Protein AF-W1YHN2-F1 (afdb_monomer)

Secondary structure (DSSP, 8-state):
--HHHHHHHHHHHHT-TTTS-HHHHT--HHHHHHHHHHHHHHHHHHHH-

Organism: NCBI:txid408170

pLDDT: mean 96.2, std 3.73, range [75.88, 98.62]

Mean predicted aligned error: 3.09 Å

Solvent-accessible surface area (backbone atoms only — not comparable to full-atom values): 2969 Å² total; per-residue (Å²): 132,56,75,64,56,53,49,51,55,50,52,52,53,39,61,32,91,87,82,22,42,69,70,61,70,71,55,45,76,78,71,46,45,66,58,55,52,52,52,50,51,52,53,52,50,65,70,73,106

Nearest PDB struct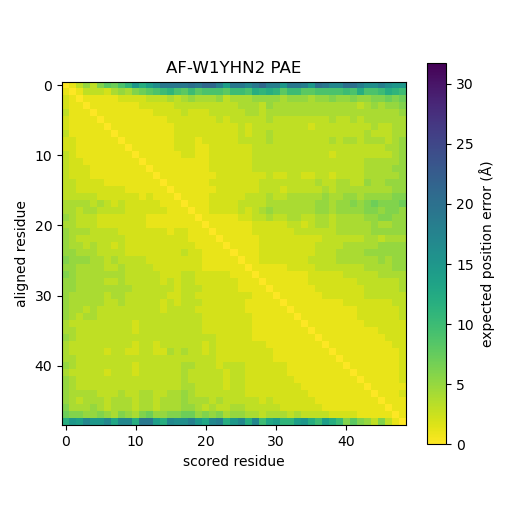ures (foldseek):
  7yh5-assembly1_A  TM=7.105E-01  e=1.030E-01  Mycobacter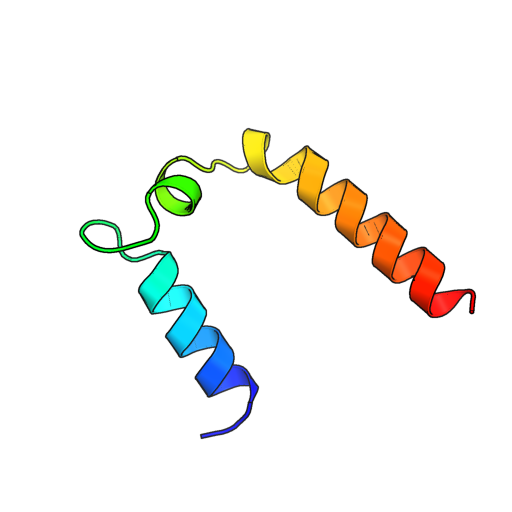ium tuberculosis

Foldseek 3Di:
DDPVVVVVVVVCQQCPCPRHPPVNNPDDCVNCVVVVVVVVVVVVVVVVD

Sequence (49 aa):
MNQIDRLLTIMQRLRDPENGCPWDKEQTFATIAPYTLEETYEVLDAIAR

InterPro domains:
  IPR011551 NTP pyrophosphohydrolase MazG [PTHR30522] (2-48)

Radius of gyration: 14.02 Å; Cα contacts (8 Å, |Δi|>4): 15; chains: 1; bounding box: 27×27×33 Å

Structure (mmCIF, N/CA/C/O backbone):
data_AF-W1YHN2-F1
#
_entry.id   AF-W1YHN2-F1
#
loop_
_atom_site.group_PDB
_atom_site.id
_atom_site.type_symbol
_atom_site.label_atom_id
_atom_site.label_alt_id
_atom_site.label_comp_id
_atom_site.label_asym_id
_atom_site.label_entity_id
_atom_site.label_seq_id
_atom_site.pdbx_PDB_ins_code
_atom_site.Cartn_x
_atom_site.Cartn_y
_atom_site.Cartn_z
_atom_site.occupancy
_atom_site.B_iso_or_equiv
_atom_site.auth_seq_id
_atom_site.auth_comp_id
_atom_site.auth_asym_id
_atom_site.auth_atom_id
_atom_site.pdbx_PDB_model_num
ATOM 1 N N . MET A 1 1 ? -19.732 -13.847 3.094 1.00 75.88 1 MET A N 1
ATOM 2 C CA . MET A 1 1 ? -18.612 -12.891 3.143 1.00 75.88 1 MET A CA 1
ATOM 3 C C . MET A 1 1 ? -17.512 -13.448 2.260 1.00 75.88 1 MET A C 1
ATOM 5 O O . MET A 1 1 ? -17.032 -14.542 2.537 1.00 75.88 1 MET A O 1
ATOM 9 N N . ASN A 1 2 ? -17.232 -12.793 1.137 1.00 95.12 2 ASN A N 1
ATOM 10 C CA . ASN A 1 2 ? -16.190 -13.220 0.204 1.00 95.12 2 ASN A CA 1
ATOM 11 C C . ASN A 1 2 ? -14.806 -12.731 0.689 1.00 95.12 2 ASN A C 1
ATOM 13 O O . ASN A 1 2 ? -14.690 -12.038 1.703 1.00 95.12 2 ASN A O 1
ATOM 17 N N . GLN A 1 3 ? -13.737 -13.120 -0.008 1.00 97.44 3 GLN A N 1
ATOM 18 C CA . GLN A 1 3 ? -12.371 -12.761 0.393 1.00 97.44 3 GLN A CA 1
ATOM 19 C C . GLN A 1 3 ? -12.114 -11.245 0.357 1.00 97.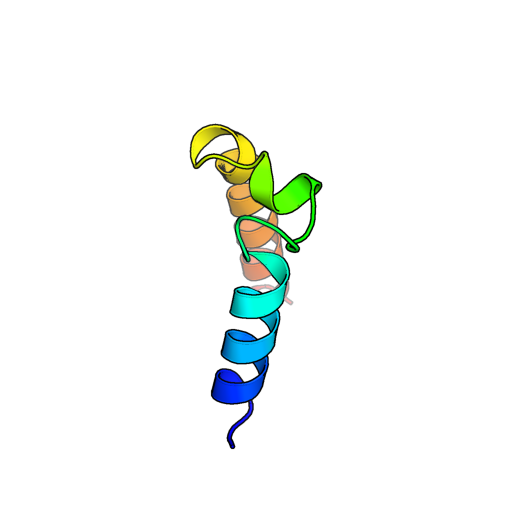44 3 GLN A C 1
ATOM 21 O O . GLN A 1 3 ? -11.387 -10.733 1.209 1.00 97.44 3 GLN A O 1
ATOM 26 N N . ILE A 1 4 ? -12.752 -10.526 -0.569 1.00 97.69 4 ILE A N 1
ATOM 27 C CA . ILE A 1 4 ? -12.656 -9.068 -0.679 1.00 97.69 4 ILE A CA 1
ATOM 28 C C . ILE A 1 4 ? -13.356 -8.390 0.498 1.00 97.69 4 ILE A C 1
ATOM 30 O O . ILE A 1 4 ? -12.778 -7.492 1.099 1.00 97.69 4 ILE A O 1
ATOM 34 N N . ASP A 1 5 ? -14.530 -8.864 0.915 1.00 97.94 5 ASP A N 1
ATOM 35 C CA . ASP A 1 5 ? -15.229 -8.322 2.088 1.00 97.94 5 ASP A CA 1
ATOM 36 C C . ASP A 1 5 ? -14.359 -8.435 3.354 1.00 97.94 5 ASP A C 1
ATOM 38 O O . ASP A 1 5 ? -14.302 -7.523 4.185 1.00 97.94 5 ASP A O 1
ATOM 42 N N . ARG A 1 6 ? -13.626 -9.552 3.495 1.00 97.50 6 ARG A N 1
ATOM 43 C CA . ARG A 1 6 ? -12.663 -9.745 4.589 1.00 97.50 6 ARG A CA 1
ATOM 44 C C . ARG A 1 6 ? -11.498 -8.758 4.496 1.00 97.50 6 ARG A C 1
ATOM 46 O O . ARG A 1 6 ? -11.123 -8.195 5.522 1.00 97.50 6 ARG A O 1
ATOM 53 N N . LEU A 1 7 ? -10.939 -8.544 3.304 1.00 97.81 7 LEU A N 1
ATOM 54 C CA . LEU A 1 7 ? -9.871 -7.565 3.088 1.00 97.81 7 LEU A CA 1
ATOM 55 C C . LEU A 1 7 ? -10.335 -6.147 3.445 1.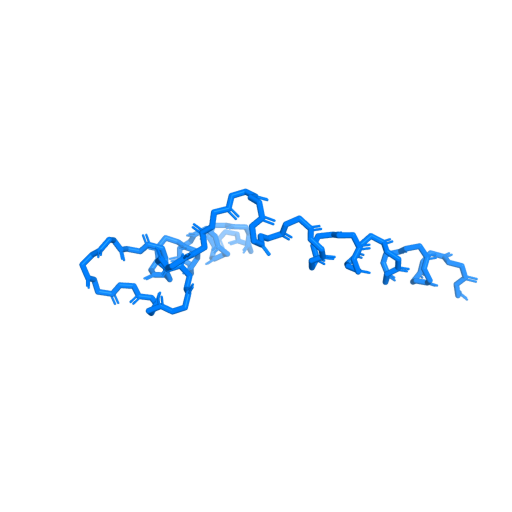00 97.81 7 LEU A C 1
ATOM 57 O O . LEU A 1 7 ? -9.659 -5.466 4.209 1.00 97.81 7 LEU A O 1
ATOM 61 N N . LEU A 1 8 ? -11.513 -5.737 2.971 1.00 97.75 8 LEU A N 1
ATOM 62 C CA . LEU A 1 8 ? -12.093 -4.429 3.279 1.00 97.75 8 LEU A CA 1
ATOM 63 C C . LEU A 1 8 ? -12.279 -4.235 4.787 1.00 97.75 8 LEU A C 1
ATOM 65 O O . LEU A 1 8 ? -11.914 -3.190 5.318 1.00 97.75 8 LEU A O 1
ATOM 69 N N . THR A 1 9 ? -12.757 -5.266 5.492 1.00 97.81 9 THR A N 1
ATOM 70 C CA . THR A 1 9 ? -12.894 -5.234 6.959 1.00 97.81 9 THR A CA 1
ATOM 71 C C . THR A 1 9 ? -11.546 -5.011 7.655 1.00 97.81 9 THR A C 1
ATOM 73 O O . THR A 1 9 ? -11.450 -4.238 8.607 1.00 97.81 9 THR A O 1
ATOM 76 N N . ILE A 1 10 ? -10.484 -5.670 7.180 1.00 96.56 10 ILE A N 1
ATOM 77 C CA . ILE A 1 10 ? -9.129 -5.503 7.724 1.00 96.56 10 ILE A CA 1
ATOM 78 C C . ILE A 1 10 ? -8.610 -4.090 7.445 1.00 96.56 10 ILE A C 1
ATOM 80 O O . ILE A 1 10 ? -8.140 -3.425 8.366 1.00 96.56 10 ILE A O 1
ATOM 84 N N . MET A 1 11 ? -8.732 -3.613 6.204 1.00 96.25 11 MET A N 1
ATOM 85 C CA . MET A 1 11 ? -8.287 -2.274 5.814 1.00 96.25 11 MET A CA 1
ATOM 86 C C . MET A 1 11 ? -9.001 -1.186 6.617 1.00 96.25 11 MET A C 1
ATOM 88 O O . MET A 1 11 ? -8.356 -0.253 7.080 1.00 96.25 11 MET A O 1
ATOM 92 N N . GLN A 1 12 ? -10.311 -1.328 6.838 1.00 96.69 12 GLN A N 1
ATOM 93 C CA . GLN A 1 12 ? -11.083 -0.393 7.652 1.00 96.69 12 GLN A CA 1
ATOM 94 C C . GLN A 1 12 ? -10.575 -0.345 9.097 1.00 96.69 12 GLN A C 1
ATOM 96 O O . GLN A 1 12 ? -10.432 0.738 9.653 1.00 96.69 12 GLN A O 1
ATOM 101 N N . ARG A 1 13 ? -10.254 -1.500 9.695 1.00 96.81 13 ARG A N 1
ATOM 102 C CA . ARG A 1 13 ? -9.699 -1.557 11.055 1.00 96.81 13 ARG A CA 1
ATOM 103 C C . ARG A 1 13 ? -8.314 -0.916 11.147 1.00 96.81 13 ARG A C 1
ATOM 105 O O . ARG A 1 13 ? -8.023 -0.253 12.135 1.00 96.81 13 ARG A O 1
ATOM 112 N N . LEU A 1 14 ? -7.454 -1.134 10.152 1.00 96.44 14 LEU A N 1
ATOM 113 C CA . LEU A 1 14 ? -6.103 -0.565 10.140 1.00 96.44 14 LEU A CA 1
ATOM 114 C C . LEU A 1 14 ? -6.113 0.952 9.914 1.00 96.44 14 LEU A C 1
ATOM 116 O O . LEU A 1 14 ? -5.290 1.640 10.509 1.00 96.44 14 LEU A O 1
ATOM 120 N N . ARG A 1 15 ? -7.075 1.460 9.136 1.00 95.31 15 ARG A N 1
ATOM 121 C CA . ARG A 1 15 ? -7.229 2.884 8.789 1.00 95.31 15 ARG A CA 1
ATOM 122 C C . ARG A 1 15 ? -8.159 3.666 9.714 1.00 95.31 15 ARG A C 1
ATOM 124 O O . ARG A 1 15 ? -8.482 4.813 9.411 1.00 95.31 15 ARG A O 1
ATOM 131 N N . ASP A 1 16 ? -8.629 3.063 10.804 1.00 96.69 16 ASP A N 1
ATOM 132 C CA . ASP A 1 16 ? -9.472 3.761 11.775 1.00 96.69 16 ASP A CA 1
ATOM 133 C C . ASP A 1 16 ? -8.725 4.995 12.332 1.00 96.69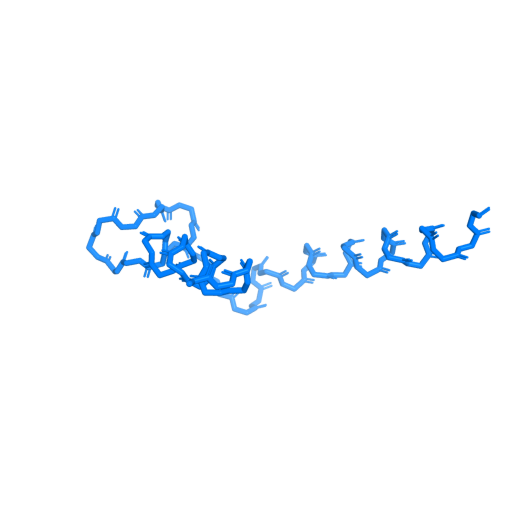 16 ASP A C 1
ATOM 135 O O . ASP A 1 16 ? -7.582 4.859 12.776 1.00 96.69 16 ASP A O 1
ATOM 139 N N . PRO A 1 17 ? -9.318 6.201 12.311 1.00 94.19 17 PRO A N 1
ATOM 140 C CA . PRO A 1 17 ? -8.606 7.431 12.668 1.00 94.19 17 PRO A CA 1
ATOM 141 C C . PRO A 1 17 ? -8.169 7.463 14.139 1.00 94.19 17 PRO A C 1
ATOM 143 O O . PRO A 1 17 ? -7.100 7.983 14.465 1.00 94.19 17 PRO A O 1
ATOM 146 N N . GLU A 1 18 ? -8.946 6.842 15.025 1.00 95.81 18 GLU A N 1
ATOM 147 C CA . GLU A 1 18 ? -8.677 6.847 16.460 1.00 95.81 18 GLU A CA 1
ATOM 148 C C . GLU A 1 18 ? -7.788 5.652 16.846 1.00 95.81 18 GLU A C 1
ATOM 150 O O . GLU A 1 18 ? -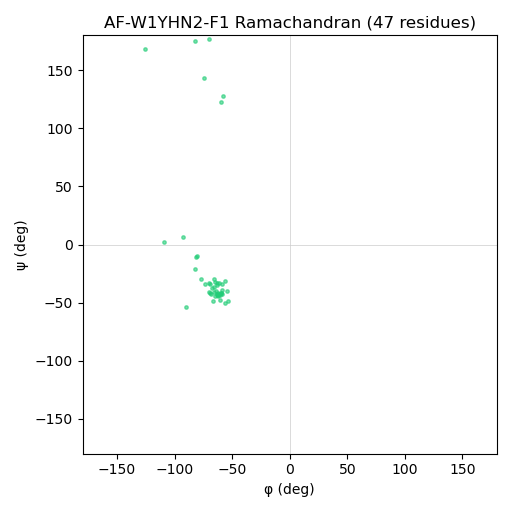6.690 5.815 17.384 1.00 95.81 18 GLU A O 1
ATOM 155 N N . ASN A 1 19 ? -8.211 4.441 16.480 1.00 96.62 19 ASN A N 1
ATOM 156 C CA . ASN A 1 19 ? -7.673 3.165 16.962 1.00 96.62 19 ASN A CA 1
ATOM 157 C C . ASN A 1 19 ? -6.872 2.382 15.906 1.00 96.62 19 ASN A C 1
ATOM 159 O O . ASN A 1 19 ? -6.446 1.256 16.177 1.00 96.62 19 ASN A O 1
ATOM 163 N N . GLY A 1 20 ? -6.698 2.935 14.704 1.00 96.12 20 GLY A N 1
ATOM 164 C CA . GLY A 1 20 ? -5.973 2.299 13.608 1.00 96.12 20 GLY A CA 1
ATOM 165 C C . GLY A 1 20 ? -4.465 2.219 13.836 1.00 96.12 20 GLY A C 1
ATOM 166 O O . GLY A 1 20 ? -3.916 2.716 14.824 1.00 96.12 20 GLY A O 1
ATOM 167 N N . CYS A 1 21 ? -3.775 1.587 12.890 1.00 97.06 21 CYS A N 1
ATOM 168 C CA . CYS A 1 21 ? -2.326 1.443 12.900 1.00 97.06 21 CYS A CA 1
ATOM 169 C C . CYS A 1 21 ? -1.652 2.830 12.898 1.00 97.06 21 CYS A C 1
ATOM 171 O O . CYS A 1 21 ? -1.881 3.595 11.961 1.00 97.06 21 CYS A O 1
ATOM 173 N N . PRO A 1 22 ? -0.796 3.168 13.885 1.00 96.31 22 PRO A N 1
ATOM 174 C CA . PRO A 1 22 ? -0.134 4.473 13.941 1.00 96.31 22 PRO A CA 1
ATOM 175 C C . PRO A 1 22 ? 0.642 4.815 12.666 1.00 96.31 22 PRO A C 1
ATOM 177 O O . PRO A 1 22 ? 0.536 5.930 12.172 1.00 96.31 22 PRO A O 1
ATOM 180 N N . TRP A 1 23 ? 1.333 3.830 12.084 1.00 94.31 23 TRP A N 1
ATOM 181 C CA . TRP A 1 23 ? 2.076 4.015 10.838 1.00 94.31 23 TRP A CA 1
ATOM 182 C C . TRP A 1 23 ? 1.165 4.381 9.662 1.00 94.31 23 TRP A C 1
ATOM 184 O O . TRP A 1 23 ? 1.505 5.277 8.896 1.00 94.31 23 TRP A O 1
ATOM 194 N N . ASP A 1 24 ? 0.010 3.715 9.535 1.00 93.38 24 ASP A N 1
ATOM 195 C CA . ASP A 1 24 ? -0.939 3.941 8.432 1.00 93.38 24 ASP A CA 1
ATOM 196 C C . ASP A 1 24 ? -1.601 5.323 8.566 1.00 93.38 24 ASP A C 1
ATOM 198 O O . ASP A 1 24 ? -1.812 6.017 7.576 1.00 93.38 24 ASP A O 1
ATOM 202 N N . LYS A 1 25 ? -1.838 5.776 9.807 1.00 92.56 25 LYS A N 1
ATOM 203 C CA . LYS A 1 25 ? -2.356 7.122 10.109 1.00 92.56 25 LYS A CA 1
ATOM 204 C C . LYS A 1 25 ? -1.389 8.247 9.738 1.00 92.56 25 LYS A C 1
ATOM 206 O O . LYS A 1 25 ? -1.833 9.347 9.426 1.00 92.56 25 LYS A O 1
ATOM 211 N N . GLU A 1 26 ? -0.086 7.987 9.780 1.00 94.06 26 GLU A N 1
ATOM 212 C CA . GLU A 1 26 ? 0.947 8.951 9.387 1.00 94.06 26 GLU A CA 1
ATOM 213 C C . GLU A 1 26 ? 1.165 9.003 7.865 1.00 94.06 26 GLU A C 1
ATOM 215 O O . GLU A 1 26 ? 1.843 9.910 7.374 1.00 94.06 26 GLU A O 1
ATOM 220 N N . GLN A 1 27 ? 0.596 8.063 7.096 1.00 95.06 27 GLN A N 1
ATOM 221 C CA . GLN A 1 27 ? 0.799 8.022 5.652 1.00 95.06 27 GLN A CA 1
ATOM 222 C C . GLN A 1 27 ? 0.025 9.115 4.911 1.00 95.06 27 GLN A C 1
ATOM 224 O O . GLN A 1 27 ? -1.127 9.441 5.190 1.00 95.06 27 GLN A O 1
ATOM 229 N N . THR A 1 28 ? 0.661 9.627 3.864 1.00 95.12 28 THR A N 1
ATOM 230 C CA . THR A 1 28 ? 0.064 10.483 2.841 1.00 95.12 28 THR A CA 1
ATOM 231 C C . THR A 1 28 ? 0.326 9.870 1.468 1.00 95.12 28 THR A C 1
ATOM 233 O O . THR A 1 28 ? 1.176 8.992 1.317 1.00 95.12 28 THR A O 1
ATOM 236 N N . PHE A 1 29 ? -0.334 10.372 0.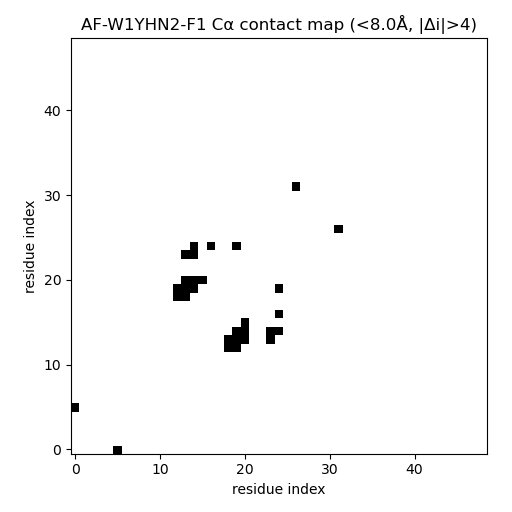421 1.00 96.00 29 PHE A N 1
ATOM 237 C CA . PHE A 1 29 ? -0.019 9.938 -0.946 1.00 96.00 29 PHE A CA 1
ATOM 238 C C . PHE A 1 29 ? 1.458 10.144 -1.311 1.00 96.00 29 PHE A C 1
ATOM 240 O O . PHE A 1 29 ? 2.016 9.350 -2.060 1.00 96.00 29 PHE A O 1
ATOM 247 N N . ALA A 1 30 ? 2.106 11.174 -0.761 1.00 97.94 30 ALA A N 1
ATOM 248 C CA . ALA A 1 30 ? 3.520 11.429 -1.005 1.00 97.94 30 ALA A CA 1
ATOM 249 C C . ALA A 1 30 ? 4.425 10.386 -0.331 1.00 97.94 30 ALA A C 1
ATOM 251 O O . ALA A 1 30 ? 5.393 9.941 -0.942 1.00 97.94 30 ALA A O 1
ATOM 252 N N . THR A 1 31 ? 4.110 9.973 0.902 1.00 96.75 31 THR A N 1
ATOM 253 C CA . THR A 1 31 ? 4.924 8.989 1.634 1.00 96.75 31 THR A CA 1
ATOM 254 C C . THR A 1 31 ? 4.693 7.565 1.133 1.00 96.75 31 THR A C 1
ATOM 256 O O . THR A 1 31 ? 5.626 6.771 1.158 1.00 96.75 31 THR A O 1
ATOM 259 N N . ILE A 1 32 ? 3.495 7.248 0.619 1.00 97.12 32 ILE A N 1
ATOM 260 C CA . ILE A 1 32 ? 3.177 5.909 0.098 1.00 97.12 32 ILE A CA 1
ATOM 261 C C . ILE A 1 32 ? 3.657 5.677 -1.345 1.00 97.12 32 ILE A C 1
ATOM 263 O O . ILE A 1 32 ? 3.810 4.532 -1.772 1.00 97.12 32 ILE A O 1
ATOM 267 N N . ALA A 1 33 ? 3.885 6.749 -2.111 1.00 98.06 33 ALA A N 1
ATOM 268 C CA . ALA A 1 33 ? 4.300 6.686 -3.512 1.00 98.06 33 ALA A CA 1
ATOM 269 C C . ALA A 1 33 ? 5.551 5.819 -3.775 1.00 98.06 33 ALA A C 1
ATOM 271 O O . ALA A 1 33 ? 5.475 4.983 -4.679 1.00 98.06 33 ALA A O 1
ATOM 272 N N . PRO A 1 34 ? 6.675 5.949 -3.033 1.00 97.94 34 PRO A N 1
ATOM 273 C CA . PRO A 1 34 ? 7.843 5.092 -3.258 1.00 97.94 34 PRO A CA 1
ATOM 274 C C . PRO A 1 34 ? 7.530 3.604 -3.049 1.00 97.94 34 PRO A C 1
ATOM 276 O O . PRO A 1 34 ? 7.874 2.797 -3.905 1.00 97.94 34 PRO A O 1
ATOM 279 N N . TYR A 1 35 ? 6.788 3.248 -1.996 1.00 97.19 35 TYR A N 1
ATOM 280 C CA . TYR A 1 35 ? 6.393 1.857 -1.739 1.00 97.19 35 TYR A CA 1
ATOM 281 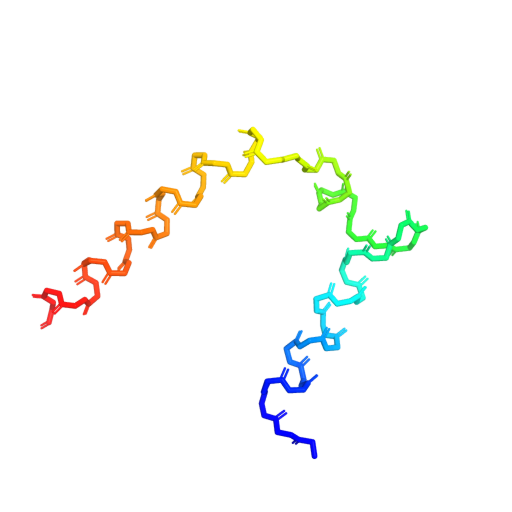C C . TYR A 1 35 ? 5.436 1.322 -2.812 1.00 97.19 35 TYR A C 1
ATOM 283 O O . TYR A 1 35 ? 5.549 0.187 -3.249 1.00 97.19 35 TYR A O 1
ATOM 291 N N . THR A 1 36 ? 4.529 2.160 -3.319 1.00 97.44 36 THR A N 1
ATOM 292 C CA . THR A 1 36 ? 3.630 1.771 -4.423 1.00 97.44 36 THR A CA 1
ATOM 293 C C . THR A 1 36 ? 4.413 1.456 -5.706 1.00 97.44 36 THR A C 1
ATOM 295 O O . THR A 1 36 ? 4.033 0.572 -6.478 1.00 97.44 36 THR A O 1
ATOM 298 N N . LEU A 1 37 ? 5.516 2.173 -5.948 1.00 98.44 37 LEU A N 1
ATOM 299 C CA . LEU A 1 37 ? 6.409 1.895 -7.069 1.00 98.44 37 LEU A CA 1
ATOM 300 C C . LEU A 1 37 ? 7.155 0.566 -6.877 1.00 98.44 37 LEU A C 1
ATOM 302 O O . LEU A 1 37 ? 7.244 -0.201 -7.833 1.00 98.44 37 LEU A O 1
ATOM 306 N N . GLU A 1 38 ? 7.646 0.280 -5.668 1.00 98.62 38 GLU A N 1
ATOM 307 C CA . GLU A 1 38 ? 8.279 -1.005 -5.324 1.00 98.62 38 GLU A CA 1
ATOM 308 C C . GLU A 1 38 ? 7.332 -2.181 -5.604 1.00 98.62 38 GLU A C 1
ATOM 310 O O . GLU A 1 38 ? 7.676 -3.067 -6.383 1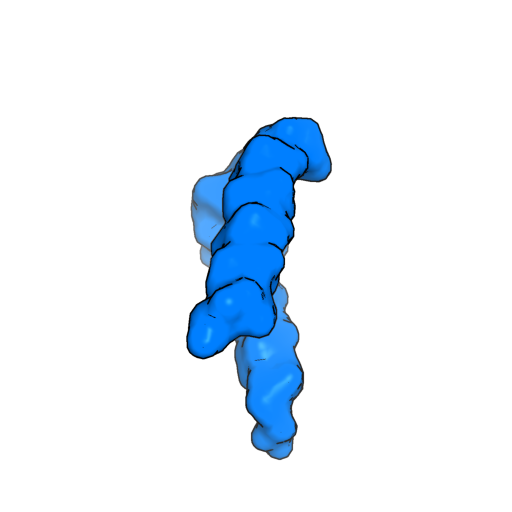.00 98.62 38 GLU A O 1
ATOM 315 N N . GLU A 1 39 ? 6.095 -2.118 -5.109 1.00 98.44 39 GLU A N 1
ATOM 316 C CA . GLU A 1 39 ? 5.060 -3.135 -5.353 1.00 98.44 39 GLU A CA 1
ATOM 317 C C . GLU A 1 39 ? 4.757 -3.320 -6.851 1.00 98.44 39 GLU A C 1
ATOM 319 O O . GLU A 1 39 ? 4.504 -4.427 -7.323 1.00 98.44 39 GLU A O 1
ATOM 324 N N . THR A 1 40 ? 4.827 -2.246 -7.648 1.00 98.56 40 THR A N 1
ATOM 325 C CA . THR A 1 40 ? 4.657 -2.350 -9.107 1.00 98.56 40 THR A CA 1
ATOM 326 C C . THR A 1 40 ? 5.775 -3.181 -9.736 1.00 98.56 40 THR A C 1
ATOM 328 O O . THR A 1 40 ? 5.510 -3.994 -10.622 1.00 98.56 40 THR A O 1
ATOM 331 N N . TYR A 1 41 ? 7.018 -3.015 -9.277 1.00 98.44 41 TYR A N 1
ATOM 332 C CA . TYR A 1 41 ? 8.129 -3.851 -9.729 1.00 98.44 41 TYR A CA 1
ATOM 333 C C . TYR A 1 41 ? 7.983 -5.304 -9.272 1.00 98.44 41 TYR A C 1
ATOM 335 O O . TYR A 1 41 ? 8.275 -6.198 -10.064 1.00 98.44 41 TYR A O 1
ATOM 343 N N . GLU A 1 42 ? 7.480 -5.556 -8.062 1.00 98.56 42 GLU A N 1
ATOM 344 C CA . GLU A 1 42 ? 7.192 -6.921 -7.599 1.00 98.56 42 GLU A CA 1
ATOM 345 C C . GLU A 1 42 ? 6.129 -7.607 -8.464 1.00 98.56 42 GLU A C 1
ATOM 347 O O . GLU A 1 42 ? 6.284 -8.766 -8.846 1.00 98.56 42 GLU A O 1
ATOM 352 N N . VAL A 1 43 ? 5.076 -6.879 -8.848 1.00 98.44 43 VAL A N 1
ATOM 353 C CA . VAL A 1 43 ? 4.047 -7.382 -9.769 1.00 98.44 43 VAL A CA 1
ATOM 354 C C . VAL A 1 43 ? 4.647 -7.703 -11.140 1.00 98.44 43 VAL A C 1
ATOM 356 O O . VAL A 1 43 ? 4.350 -8.756 -11.705 1.00 98.44 43 VAL A O 1
ATOM 359 N N . LEU A 1 44 ? 5.495 -6.824 -11.682 1.00 98.56 44 LEU A N 1
ATOM 360 C CA . LEU A 1 44 ? 6.164 -7.059 -12.965 1.00 98.56 44 LEU A CA 1
ATOM 361 C C . LEU A 1 44 ? 7.072 -8.293 -12.919 1.00 98.56 44 LEU A C 1
ATOM 363 O O . LEU A 1 44 ? 7.041 -9.103 -13.844 1.00 98.56 44 LEU A O 1
ATOM 367 N N . ASP A 1 45 ? 7.842 -8.456 -11.844 1.00 98.38 45 ASP A N 1
ATOM 368 C CA . ASP A 1 45 ? 8.685 -9.633 -11.625 1.00 98.38 45 ASP A CA 1
ATOM 369 C C . ASP A 1 45 ? 7.842 -10.911 -11.498 1.00 98.38 45 ASP A C 1
ATOM 371 O O . ASP A 1 45 ? 8.138 -11.911 -12.146 1.00 98.38 45 ASP A O 1
ATOM 375 N N . ALA A 1 46 ? 6.730 -10.875 -10.759 1.00 98.25 46 ALA A N 1
ATOM 376 C CA . ALA A 1 46 ? 5.815 -12.010 -10.642 1.00 98.25 46 ALA A CA 1
ATOM 377 C C . ALA A 1 46 ? 5.185 -12.424 -11.984 1.00 98.25 46 ALA A C 1
ATOM 379 O O . ALA A 1 46 ? 4.940 -13.609 -12.192 1.00 98.25 46 ALA A O 1
ATOM 380 N N . ILE A 1 47 ? 4.933 -11.473 -12.891 1.00 98.31 47 ILE A N 1
ATOM 381 C CA . ILE A 1 47 ? 4.429 -11.743 -14.250 1.00 98.31 47 ILE A CA 1
ATOM 382 C C . ILE A 1 47 ? 5.519 -12.345 -15.149 1.00 98.31 47 ILE A C 1
ATOM 384 O O . ILE A 1 47 ? 5.209 -13.133 -16.041 1.00 98.31 47 ILE A O 1
ATOM 388 N N . ALA A 1 48 ? 6.778 -11.947 -14.960 1.00 97.62 48 ALA A N 1
ATOM 389 C CA . ALA A 1 48 ? 7.896 -12.374 -15.799 1.00 97.62 48 ALA A CA 1
ATOM 390 C C . ALA A 1 48 ? 8.455 -13.770 -15.450 1.00 97.62 48 ALA A C 1
ATOM 392 O O . ALA A 1 48 ? 9.292 -14.280 -16.199 1.00 97.62 48 ALA A O 1
ATOM 393 N N . ARG A 1 49 ? 8.025 -14.365 -14.330 1.00 84.25 49 ARG A N 1
ATOM 394 C CA . ARG A 1 49 ? 8.418 -15.701 -13.849 1.00 84.25 49 ARG A CA 1
ATOM 395 C C . ARG A 1 49 ? 7.494 -16.797 -14.377 1.00 84.25 49 ARG A C 1
ATOM 397 O O . ARG A 1 49 ? 8.034 -17.872 -14.719 1.00 84.25 49 ARG A O 1
#